Protein AF-A0A4R8ZEE8-F1 (afdb_monomer_lite)

Sequence (166 aa):
MPAAASRADVVRLRLQAQGLAGVPLPGAVAVAERMLAVQAQDYPAAQWALGVRSPGTTLHDVQALISAGEIVRSWPMRGTLHFVPARELGWIQSLTTPRLLAKTRTTNERLGLDPAVLELAREAAIAARTRAAKTQRGLGQAVQDYARFLGVPMRQTLEADAPASA

InterPro domains:
  IPR009351 DNA glycosylase AlkZ-like [PF06224] (33-145)

pLDDT: mean 84.47, std 16.68, range [35.53, 97.88]

Organism: NCBI:txid1259228

Structure (mmCIF, N/CA/C/O backbone):
data_AF-A0A4R8ZEE8-F1
#
_entry.id   AF-A0A4R8ZEE8-F1
#
loop_
_atom_site.group_PDB
_atom_site.id
_atom_site.type_symbol
_atom_site.label_atom_id
_atom_site.label_alt_id
_atom_site.label_comp_id
_atom_site.label_asym_id
_atom_site.label_entity_id
_atom_site.label_seq_id
_atom_site.pdbx_PDB_ins_code
_atom_site.Cartn_x
_atom_site.Cartn_y
_atom_site.Cartn_z
_atom_site.occupancy
_atom_site.B_iso_or_equiv
_atom_site.auth_seq_id
_atom_site.auth_comp_id
_atom_site.auth_asym_id
_atom_site.auth_atom_id
_atom_site.pdbx_PDB_model_num
ATOM 1 N N . MET A 1 1 ? -27.106 29.616 2.776 1.00 51.47 1 MET A N 1
ATOM 2 C CA . MET A 1 1 ? -25.649 29.362 2.753 1.00 51.47 1 MET A CA 1
ATOM 3 C C . MET A 1 1 ? -25.312 28.542 3.987 1.00 51.47 1 MET A C 1
ATOM 5 O O . MET A 1 1 ? -25.633 29.022 5.068 1.00 51.47 1 MET A O 1
ATOM 9 N N . PRO A 1 2 ? -24.771 27.316 3.877 1.00 66.12 2 PRO A N 1
ATOM 10 C CA . PRO A 1 2 ? -24.298 26.608 5.063 1.00 66.12 2 PRO A CA 1
ATOM 11 C C . PRO A 1 2 ? -23.222 27.455 5.757 1.00 66.12 2 PRO A C 1
ATOM 13 O O . PRO A 1 2 ? -22.425 28.113 5.085 1.00 66.12 2 PRO A O 1
ATOM 16 N N . ALA A 1 3 ? -23.237 27.483 7.091 1.00 79.19 3 ALA A N 1
ATOM 17 C CA . ALA A 1 3 ? -22.223 28.189 7.866 1.00 79.19 3 ALA A CA 1
ATOM 18 C C . ALA A 1 3 ? -20.828 27.657 7.502 1.00 79.19 3 ALA A C 1
ATOM 20 O O . ALA A 1 3 ? -20.642 26.449 7.333 1.00 79.19 3 ALA A O 1
ATOM 21 N N . ALA A 1 4 ? -19.852 28.556 7.358 1.00 86.75 4 ALA A N 1
ATOM 22 C CA . ALA A 1 4 ? -18.479 28.156 7.078 1.00 86.75 4 ALA A CA 1
ATOM 23 C C . ALA A 1 4 ? -17.950 27.288 8.232 1.00 86.75 4 ALA A C 1
ATOM 25 O O . ALA A 1 4 ? -18.030 27.681 9.396 1.00 86.75 4 ALA A O 1
ATOM 26 N N . ALA A 1 5 ? -17.423 26.104 7.912 1.00 90.56 5 ALA A N 1
ATOM 27 C CA . ALA A 1 5 ? -16.886 25.185 8.909 1.00 90.56 5 ALA A CA 1
ATOM 28 C C . ALA A 1 5 ? -15.679 25.811 9.624 1.00 90.56 5 ALA A C 1
ATOM 30 O O . ALA A 1 5 ? -14.749 26.302 8.978 1.00 90.56 5 ALA A O 1
ATOM 31 N N . SER A 1 6 ? -15.663 25.757 10.958 1.00 95.88 6 SER A N 1
ATOM 32 C CA . SER A 1 6 ? -14.500 26.196 11.727 1.00 95.88 6 SER A CA 1
ATOM 33 C C . SER A 1 6 ? -13.319 25.237 11.522 1.00 95.88 6 SER A C 1
ATOM 35 O O . SER A 1 6 ? -13.476 24.089 11.095 1.00 95.88 6 SER A O 1
ATOM 37 N N . ARG A 1 7 ? -12.105 25.656 11.904 1.00 96.56 7 ARG A N 1
ATOM 38 C CA . ARG A 1 7 ? -10.931 24.763 11.908 1.00 96.56 7 ARG A CA 1
ATOM 39 C C . ARG A 1 7 ? -11.177 23.495 12.736 1.00 96.56 7 ARG A C 1
ATOM 41 O O . ARG A 1 7 ? -10.748 22.416 12.332 1.00 96.56 7 ARG A O 1
ATOM 48 N N . ALA A 1 8 ? -11.856 23.624 13.876 1.00 96.56 8 ALA A N 1
ATOM 49 C CA . ALA A 1 8 ? -12.179 22.495 14.742 1.00 96.56 8 ALA A CA 1
ATOM 50 C C . ALA A 1 8 ? -13.121 21.503 14.044 1.00 96.56 8 ALA A C 1
ATOM 52 O O . ALA A 1 8 ? -12.922 20.292 14.150 1.00 96.56 8 ALA A O 1
ATOM 53 N N . ASP A 1 9 ? -14.082 22.004 13.267 1.00 95.94 9 ASP A N 1
ATOM 54 C CA . ASP A 1 9 ? -14.993 21.158 12.494 1.00 95.94 9 ASP A CA 1
ATOM 55 C C . ASP A 1 9 ? -14.253 20.406 11.394 1.00 95.94 9 ASP A C 1
ATOM 57 O O . ASP A 1 9 ? -14.416 19.196 11.266 1.00 95.94 9 ASP A O 1
ATOM 61 N N . VAL A 1 10 ? -13.355 21.075 10.666 1.00 96.31 10 VAL A N 1
ATOM 62 C CA . VAL A 1 10 ? -12.533 20.421 9.636 1.00 96.31 10 VAL A CA 1
ATOM 63 C C . VAL A 1 10 ? -11.646 19.326 10.234 1.00 96.31 10 VAL A C 1
ATOM 65 O O . VAL A 1 10 ? -11.534 18.249 9.650 1.00 96.31 10 VAL A O 1
ATOM 68 N N . VAL A 1 11 ? -11.022 19.559 11.394 1.00 97.19 11 VAL A N 1
ATOM 69 C CA . VAL A 1 11 ? -10.207 18.533 12.073 1.00 97.19 11 VAL A CA 1
ATOM 70 C C . VAL A 1 11 ? -11.067 17.338 12.474 1.00 97.19 11 VAL A C 1
ATOM 72 O O . VAL A 1 11 ? -10.704 16.202 12.174 1.00 97.19 11 VAL A O 1
ATOM 75 N N . ARG A 1 12 ? -12.226 17.584 13.089 1.00 96.38 12 ARG A N 1
ATOM 76 C CA . ARG A 1 12 ? -13.165 16.535 13.504 1.00 96.38 12 ARG A CA 1
ATOM 77 C C . ARG A 1 12 ? -13.629 15.693 12.314 1.00 96.38 12 ARG A C 1
ATOM 79 O O . ARG A 1 12 ? -13.552 14.468 12.364 1.00 96.38 12 ARG A O 1
ATOM 86 N N . LEU A 1 13 ? -14.029 16.353 11.227 1.00 95.88 13 LEU A N 1
ATOM 87 C CA . LEU A 1 13 ? -14.453 15.702 9.989 1.00 95.88 13 LEU A CA 1
ATOM 88 C C . LEU A 1 13 ? -13.315 14.900 9.356 1.00 95.88 13 LEU A C 1
ATOM 90 O O . LEU A 1 13 ? -13.552 13.804 8.864 1.00 95.88 13 LEU A O 1
ATOM 94 N N . ARG A 1 14 ? -12.071 15.390 9.398 1.00 96.38 14 ARG A N 1
ATOM 95 C CA . ARG A 1 14 ? -10.905 14.646 8.893 1.00 96.38 14 ARG A CA 1
ATOM 96 C C . ARG A 1 14 ? -10.590 13.416 9.733 1.00 96.38 14 ARG A C 1
ATOM 98 O O . ARG A 1 14 ? -10.318 12.368 9.157 1.00 96.38 14 ARG A O 1
ATOM 105 N N . LEU A 1 15 ? -10.651 13.517 11.059 1.00 96.56 15 LEU A N 1
ATOM 106 C CA . LEU A 1 15 ? -10.452 12.366 11.943 1.00 96.56 15 LEU A CA 1
ATOM 107 C C . LEU A 1 15 ? -11.494 11.278 11.663 1.00 96.56 15 LEU A C 1
ATOM 109 O O . LEU A 1 15 ? -11.134 10.112 11.524 1.00 96.56 15 LEU A O 1
ATOM 113 N N . GLN A 1 16 ? -12.759 11.665 11.482 1.00 95.69 16 GLN A N 1
ATOM 114 C CA . GLN A 1 16 ? -13.825 10.743 11.080 1.00 95.69 16 GLN A CA 1
ATOM 115 C C . GLN A 1 16 ? -13.625 10.194 9.661 1.00 95.69 16 GLN A C 1
ATOM 117 O O . GLN A 1 16 ? -13.763 8.995 9.423 1.00 95.69 16 GLN A O 1
ATOM 122 N N . ALA A 1 17 ? -13.259 11.046 8.701 1.00 94.69 17 ALA A N 1
ATOM 123 C CA . ALA A 1 17 ? -12.982 10.643 7.324 1.00 94.69 17 ALA A CA 1
ATOM 124 C C . ALA A 1 17 ? -11.872 9.586 7.253 1.00 94.69 17 ALA A C 1
ATOM 126 O O . ALA A 1 17 ? -11.976 8.656 6.458 1.00 94.69 17 ALA A O 1
ATOM 127 N N . GLN A 1 18 ? -10.866 9.708 8.120 1.00 95.38 18 GLN A N 1
ATOM 128 C CA . GLN A 1 18 ? -9.715 8.815 8.212 1.00 95.38 18 GLN A CA 1
ATOM 129 C C . GLN A 1 18 ? -9.916 7.636 9.175 1.00 95.38 18 GLN A C 1
ATOM 131 O O . GLN A 1 18 ? -8.953 6.916 9.424 1.00 95.38 18 GLN A O 1
ATOM 136 N N . GLY A 1 19 ? -11.114 7.440 9.739 1.00 94.75 19 GLY A N 1
ATOM 137 C CA . GLY A 1 19 ? -11.405 6.323 10.647 1.00 94.75 19 GLY A CA 1
ATOM 138 C C . GLY A 1 19 ? -10.653 6.371 11.982 1.00 94.75 19 GLY A C 1
ATOM 139 O O . GLY A 1 19 ? -10.468 5.337 12.610 1.00 94.75 19 GLY A O 1
ATOM 140 N N . LEU A 1 20 ? -10.188 7.551 12.405 1.00 95.81 20 LEU A N 1
ATOM 141 C CA . LEU A 1 20 ? -9.516 7.770 13.696 1.00 95.81 20 LEU A CA 1
ATOM 142 C C . LEU A 1 20 ? -10.482 8.242 14.795 1.00 95.81 20 LEU A C 1
ATOM 144 O O . LEU A 1 20 ? -10.103 8.339 15.957 1.00 95.81 20 LEU A O 1
ATOM 148 N N . ALA A 1 21 ? -11.719 8.571 14.426 1.00 94.62 21 ALA A N 1
ATOM 149 C CA . ALA A 1 21 ? -12.801 8.926 15.333 1.00 94.62 21 ALA A CA 1
ATOM 150 C C . ALA A 1 21 ? -14.148 8.505 14.727 1.00 94.62 21 ALA A C 1
ATOM 152 O O . ALA A 1 21 ? -14.268 8.358 13.511 1.00 94.62 21 ALA A O 1
ATOM 153 N N . GLY A 1 22 ? -15.184 8.391 15.559 1.00 91.06 22 GLY A N 1
ATOM 154 C CA . GLY A 1 22 ? -16.528 8.014 15.112 1.00 91.06 22 GLY A CA 1
ATOM 155 C C . GLY A 1 22 ? -16.701 6.503 14.957 1.00 91.06 22 GLY A C 1
ATOM 156 O O . GLY A 1 22 ? -16.155 5.738 15.747 1.00 91.06 22 GLY A O 1
ATOM 157 N N . VAL A 1 23 ? -17.503 6.087 13.971 1.00 90.06 23 VAL A N 1
ATOM 158 C CA . VAL A 1 23 ? -17.810 4.668 13.732 1.00 90.06 23 VAL A CA 1
ATOM 159 C C . VAL A 1 23 ? -16.563 3.959 13.193 1.00 90.06 23 VAL A C 1
ATOM 161 O O . VAL A 1 23 ? -16.045 4.379 12.153 1.00 90.06 23 VAL A O 1
ATOM 164 N N . PRO A 1 24 ? -16.074 2.903 13.866 1.00 89.88 24 PRO A N 1
ATOM 165 C CA . PRO A 1 24 ? -14.909 2.171 13.396 1.00 89.88 24 PRO A CA 1
ATOM 166 C C . PRO A 1 24 ? -15.171 1.448 12.072 1.00 89.88 24 PRO A C 1
ATOM 168 O O . PRO A 1 24 ? -16.300 1.056 11.774 1.00 89.88 24 PRO A O 1
ATOM 171 N N . LEU A 1 25 ? -14.120 1.254 11.273 1.00 95.69 25 LEU A N 1
ATOM 172 C CA . LEU A 1 25 ? -14.226 0.519 10.012 1.00 95.69 25 LEU A CA 1
ATOM 173 C C . LEU A 1 25 ? -14.178 -0.997 10.274 1.00 95.69 25 LEU A C 1
ATOM 175 O O . LEU A 1 25 ? -13.414 -1.433 11.136 1.00 95.69 25 LEU A O 1
ATOM 179 N N . PRO A 1 26 ? -14.937 -1.816 9.521 1.00 94.94 26 PRO A N 1
ATOM 180 C CA . PRO A 1 26 ? -15.157 -3.235 9.828 1.00 94.94 26 PRO A CA 1
ATOM 181 C C . PRO A 1 26 ? -13.974 -4.163 9.483 1.00 94.94 26 PRO A C 1
ATOM 183 O O . PRO A 1 26 ? -14.139 -5.378 9.468 1.00 94.94 26 PRO A O 1
ATOM 186 N N . GLY A 1 27 ? -12.793 -3.618 9.173 1.00 95.75 27 GLY A N 1
ATOM 187 C CA . GLY A 1 27 ? -11.591 -4.401 8.877 1.00 95.75 27 GLY A CA 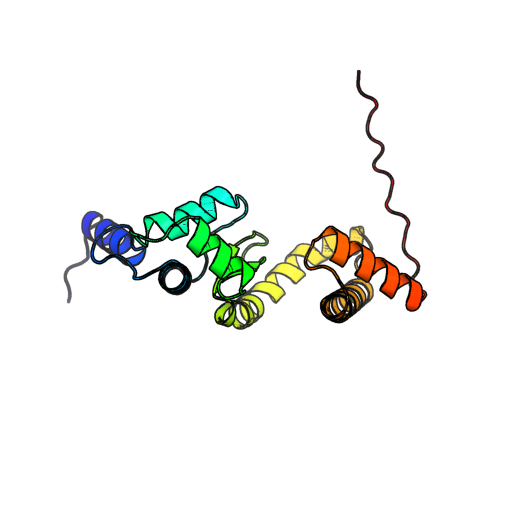1
ATOM 188 C C . GLY A 1 27 ? -10.569 -3.657 8.019 1.00 95.75 27 GLY A C 1
ATOM 189 O O . GLY A 1 27 ? -10.855 -2.598 7.454 1.00 95.75 27 GLY A O 1
ATOM 190 N N . ALA A 1 28 ? -9.374 -4.233 7.876 1.00 96.25 28 ALA A N 1
ATOM 191 C CA . ALA A 1 28 ? -8.268 -3.609 7.145 1.00 96.25 28 ALA A CA 1
ATOM 192 C C . ALA A 1 28 ? -8.552 -3.350 5.654 1.00 96.25 28 ALA A C 1
ATOM 194 O O . ALA A 1 28 ? -8.061 -2.354 5.123 1.00 96.25 28 ALA A O 1
ATOM 195 N N . VAL A 1 29 ? -9.360 -4.183 4.981 1.00 95.81 29 VAL A N 1
ATOM 196 C CA . VAL A 1 29 ? -9.777 -3.924 3.587 1.00 95.81 29 VAL A CA 1
ATOM 197 C C . VAL A 1 29 ? -10.615 -2.650 3.513 1.00 95.81 29 VAL A C 1
ATOM 199 O O . VAL A 1 29 ? -10.264 -1.744 2.767 1.00 95.81 29 VAL A O 1
ATOM 202 N N . ALA A 1 30 ? -11.639 -2.515 4.362 1.00 96.56 30 ALA A N 1
ATOM 203 C CA . ALA A 1 30 ? -12.467 -1.310 4.415 1.00 96.56 30 ALA A CA 1
ATOM 204 C C . ALA A 1 30 ? -11.644 -0.053 4.755 1.00 96.56 30 ALA A C 1
ATOM 206 O O . ALA A 1 30 ? -11.916 1.032 4.242 1.00 96.56 30 ALA A O 1
ATOM 207 N N . VAL A 1 31 ? -10.598 -0.187 5.581 1.00 97.12 31 VAL A N 1
ATOM 208 C CA . VAL A 1 31 ? -9.633 0.898 5.824 1.00 97.12 31 VAL A CA 1
ATOM 209 C C . VAL A 1 31 ? -8.855 1.250 4.559 1.00 97.12 31 VAL A C 1
ATOM 211 O O . VAL A 1 31 ? -8.768 2.429 4.217 1.00 97.12 31 VAL A O 1
ATOM 214 N N . ALA A 1 32 ? -8.292 0.261 3.865 1.00 96.00 32 ALA A N 1
ATOM 215 C CA . ALA A 1 32 ? -7.531 0.482 2.638 1.00 96.00 32 ALA A CA 1
ATOM 216 C C . ALA A 1 32 ? -8.395 1.121 1.536 1.00 96.00 32 ALA A C 1
ATOM 218 O O . ALA A 1 32 ? -7.923 2.008 0.833 1.00 96.00 32 ALA A O 1
ATOM 219 N N . GLU A 1 33 ? -9.666 0.734 1.433 1.00 95.75 33 GLU A N 1
ATOM 220 C CA . GLU A 1 33 ? -10.647 1.328 0.519 1.00 95.75 33 GLU A CA 1
ATOM 221 C C . GLU A 1 33 ? -10.968 2.777 0.885 1.00 95.75 33 GLU A C 1
ATOM 223 O O . GLU A 1 33 ? -10.864 3.669 0.047 1.00 95.75 33 GLU A O 1
ATOM 228 N N . ARG A 1 34 ? -11.296 3.032 2.159 1.00 96.62 34 ARG A N 1
ATOM 229 C CA . ARG A 1 34 ? -11.603 4.373 2.676 1.00 96.62 34 ARG A CA 1
ATOM 230 C C . ARG A 1 34 ? -10.443 5.343 2.462 1.00 96.62 34 ARG A C 1
ATOM 232 O O . ARG A 1 34 ? -10.659 6.497 2.105 1.00 96.62 34 ARG A O 1
ATOM 239 N N . MET A 1 35 ? -9.223 4.885 2.733 1.00 96.00 35 MET A N 1
ATOM 240 C CA . MET A 1 35 ? -8.010 5.693 2.623 1.00 96.00 35 MET A CA 1
ATOM 241 C C . MET A 1 35 ? -7.482 5.775 1.190 1.00 96.00 35 MET A C 1
ATOM 243 O O . MET A 1 35 ? -6.642 6.635 0.921 1.00 96.00 35 MET A O 1
ATOM 247 N N . LEU A 1 36 ? -7.951 4.895 0.296 1.00 94.44 36 LEU A N 1
ATOM 248 C CA . LEU A 1 36 ? -7.477 4.633 -1.066 1.00 94.44 36 LEU A CA 1
ATOM 249 C C . LEU A 1 36 ? -6.021 4.140 -1.157 1.00 94.44 36 LEU A C 1
ATOM 251 O O . LEU A 1 36 ? -5.715 3.216 -1.908 1.00 94.44 36 LEU A O 1
ATOM 255 N N . ALA A 1 37 ? -5.110 4.750 -0.402 1.00 95.38 37 ALA A N 1
ATOM 256 C CA . ALA A 1 37 ? -3.728 4.332 -0.281 1.00 95.38 37 ALA A CA 1
ATOM 257 C C . ALA A 1 37 ? -3.139 4.716 1.080 1.00 95.38 37 ALA A C 1
ATOM 259 O O . ALA A 1 37 ? -3.277 5.847 1.547 1.00 95.38 37 ALA A O 1
ATOM 260 N N . VAL A 1 38 ? -2.399 3.788 1.682 1.00 96.81 38 VAL A N 1
ATOM 261 C CA . VAL A 1 38 ? -1.654 4.011 2.928 1.00 96.81 38 VAL A CA 1
ATOM 262 C C . VAL A 1 38 ? -0.169 3.880 2.633 1.00 96.81 38 VAL A C 1
ATOM 264 O O . VAL A 1 38 ? 0.266 2.867 2.097 1.00 96.81 38 VAL A O 1
ATOM 267 N N . GLN A 1 39 ? 0.617 4.907 2.953 1.00 96.81 39 GLN A N 1
ATOM 268 C CA . GLN A 1 39 ? 2.065 4.908 2.735 1.00 96.81 39 GLN A CA 1
ATOM 269 C C . GLN A 1 39 ? 2.705 3.724 3.478 1.00 96.81 39 GLN A C 1
ATOM 271 O O . GLN A 1 39 ? 2.460 3.532 4.663 1.00 96.81 39 GLN A O 1
ATOM 276 N N . ALA A 1 40 ? 3.491 2.922 2.763 1.00 97.12 40 ALA A N 1
ATOM 277 C CA . ALA A 1 40 ? 4.038 1.651 3.223 1.00 97.12 40 ALA A CA 1
ATOM 278 C C . ALA A 1 40 ? 5.512 1.482 2.840 1.00 97.12 40 ALA A C 1
ATOM 280 O O . ALA A 1 40 ? 5.916 0.424 2.356 1.00 97.12 40 ALA A O 1
ATOM 281 N N . GLN A 1 41 ? 6.328 2.529 3.004 1.00 95.50 41 GLN A N 1
ATOM 282 C CA . GLN A 1 41 ? 7.789 2.402 2.889 1.00 95.50 41 GLN A CA 1
ATOM 283 C C . GLN A 1 41 ? 8.306 1.649 4.115 1.00 95.50 41 GLN A C 1
ATOM 285 O O . GLN A 1 41 ? 8.993 0.640 3.965 1.00 95.50 41 GLN A O 1
ATOM 290 N N . ASP A 1 42 ? 7.860 2.089 5.292 1.00 96.75 42 ASP A N 1
ATOM 291 C CA . ASP A 1 42 ? 7.900 1.329 6.534 1.00 96.75 42 ASP A CA 1
ATOM 292 C C . ASP A 1 42 ? 6.707 0.362 6.561 1.00 96.75 42 ASP A C 1
ATOM 294 O O . ASP A 1 42 ? 5.542 0.768 6.543 1.00 96.75 42 ASP A O 1
ATOM 298 N N . TYR A 1 43 ? 7.007 -0.934 6.501 1.00 95.06 43 TYR A N 1
ATOM 299 C CA . TYR A 1 43 ? 5.993 -1.978 6.399 1.00 95.06 43 TYR A CA 1
ATOM 300 C C . TYR A 1 43 ? 5.232 -2.184 7.725 1.00 95.06 43 TYR A C 1
ATOM 302 O O . TYR A 1 43 ? 4.001 -2.106 7.686 1.00 95.06 43 TYR A O 1
ATOM 310 N N . PRO A 1 44 ? 5.894 -2.358 8.892 1.00 96.38 44 PRO A N 1
ATOM 311 C CA . PRO A 1 44 ? 5.200 -2.428 10.181 1.00 96.38 44 PRO A CA 1
ATOM 312 C C . PRO A 1 44 ? 4.301 -1.219 10.469 1.00 96.38 44 PRO A C 1
ATOM 314 O O . PRO A 1 44 ? 3.149 -1.391 10.873 1.00 96.38 44 PRO A O 1
ATOM 317 N N . ALA A 1 45 ? 4.779 0.003 10.209 1.00 96.94 45 ALA A N 1
ATOM 318 C CA . ALA A 1 45 ? 4.003 1.217 10.456 1.00 96.94 45 ALA A CA 1
ATOM 319 C C . ALA A 1 45 ? 2.730 1.273 9.598 1.00 96.94 45 ALA A C 1
ATOM 321 O O . ALA A 1 45 ? 1.675 1.709 10.064 1.00 96.94 45 ALA A O 1
ATOM 322 N N . ALA A 1 46 ? 2.792 0.787 8.359 1.00 97.38 46 ALA A N 1
ATOM 323 C CA . ALA A 1 46 ? 1.624 0.718 7.490 1.00 97.38 46 ALA A CA 1
ATOM 324 C C . ALA A 1 46 ? 0.604 -0.330 7.951 1.00 97.38 46 ALA A C 1
ATOM 326 O O . ALA A 1 46 ? -0.599 -0.088 7.870 1.00 97.38 46 ALA A O 1
ATOM 327 N N . GLN A 1 47 ? 1.060 -1.469 8.482 1.00 97.38 47 GLN A N 1
ATOM 328 C CA . GLN A 1 47 ? 0.165 -2.471 9.070 1.00 97.38 47 GLN A CA 1
ATOM 329 C C . GLN A 1 47 ? -0.533 -1.919 10.316 1.00 97.38 47 GLN A C 1
ATOM 331 O O . GLN A 1 47 ? -1.749 -2.056 10.454 1.00 97.38 47 GLN A O 1
ATOM 336 N N . TRP A 1 48 ? 0.209 -1.206 11.168 1.00 97.00 48 TRP A N 1
ATOM 337 C CA . TRP A 1 48 ? -0.359 -0.482 12.304 1.00 97.00 48 TRP A CA 1
ATOM 338 C C . TRP A 1 48 ? -1.399 0.554 11.865 1.00 97.00 48 TRP A C 1
ATOM 340 O O . TRP A 1 48 ? -2.478 0.645 12.447 1.00 97.00 48 TRP A O 1
ATOM 350 N N . ALA A 1 49 ? -1.115 1.309 10.800 1.00 96.75 49 ALA A N 1
ATOM 351 C CA . ALA A 1 49 ? -2.036 2.306 10.267 1.00 96.75 49 ALA A CA 1
ATOM 352 C C . ALA A 1 49 ? -3.367 1.700 9.782 1.00 96.75 49 ALA A C 1
ATOM 354 O O . ALA A 1 49 ? -4.399 2.369 9.887 1.00 96.75 49 ALA A O 1
ATOM 355 N N . LEU A 1 50 ? -3.366 0.459 9.283 1.00 96.88 50 LEU A N 1
ATOM 356 C CA . LEU A 1 50 ? -4.594 -0.276 8.969 1.00 96.88 50 LEU A CA 1
ATOM 357 C C . LEU A 1 50 ? -5.322 -0.717 10.250 1.00 96.88 50 LEU A C 1
ATOM 359 O O . LEU A 1 50 ? -6.516 -0.453 10.399 1.00 96.88 50 LEU A O 1
ATOM 363 N N . GLY A 1 51 ? -4.597 -1.315 11.199 1.00 95.88 51 GLY A N 1
ATOM 364 C CA . GLY A 1 51 ? -5.166 -1.832 12.448 1.00 95.88 51 GLY A CA 1
ATOM 365 C C . GLY A 1 51 ? -5.791 -0.754 13.341 1.00 95.88 51 GLY A C 1
ATOM 366 O O . GLY A 1 51 ? -6.920 -0.910 13.794 1.00 95.88 51 GLY A O 1
ATOM 367 N N . VAL A 1 52 ? -5.127 0.395 13.524 1.00 95.12 52 VAL A N 1
ATOM 368 C CA . VAL A 1 52 ? -5.621 1.482 14.400 1.00 95.12 52 VAL A CA 1
ATOM 369 C C . VAL A 1 52 ? -6.964 2.073 13.942 1.00 95.12 52 VAL A C 1
ATOM 371 O O . VAL A 1 52 ? -7.686 2.665 14.737 1.00 95.12 52 VAL A O 1
ATOM 374 N N . ARG A 1 53 ? -7.315 1.905 12.660 1.00 96.50 53 ARG A N 1
ATOM 375 C CA . ARG A 1 53 ? -8.576 2.370 12.053 1.00 96.50 53 ARG A CA 1
ATOM 376 C C . ARG A 1 53 ? -9.654 1.284 11.985 1.00 96.50 53 ARG A C 1
ATOM 378 O O . ARG A 1 53 ? -10.773 1.564 11.560 1.00 96.50 53 ARG A O 1
ATOM 385 N N . SER A 1 54 ? -9.319 0.054 12.370 1.00 96.19 54 SER A N 1
ATOM 386 C CA . SER A 1 54 ? -10.208 -1.110 12.346 1.00 96.19 54 SER A CA 1
ATOM 387 C C . SER A 1 54 ? -10.063 -1.945 13.629 1.00 96.19 54 SER A C 1
ATOM 389 O O . SER A 1 54 ? -9.496 -3.040 13.600 1.00 96.19 54 SER A O 1
ATOM 391 N N . PRO A 1 55 ? -10.554 -1.436 14.778 1.00 94.44 55 PRO A N 1
ATOM 392 C CA . PRO A 1 55 ? -10.504 -2.127 16.063 1.00 94.44 55 PRO A CA 1
ATOM 393 C C . PRO A 1 55 ? -11.005 -3.572 15.967 1.00 94.44 55 PRO A C 1
ATOM 395 O O . PRO A 1 55 ? -12.032 -3.835 15.348 1.00 94.44 55 PRO A O 1
ATOM 398 N N . GLY A 1 56 ? -10.268 -4.498 16.581 1.00 94.25 56 GLY A N 1
ATOM 399 C CA . GLY A 1 56 ? -10.510 -5.941 16.473 1.00 94.25 56 GLY A CA 1
ATOM 400 C C . GLY A 1 56 ? -9.713 -6.629 15.360 1.00 94.25 56 GLY A C 1
ATOM 401 O O . GLY A 1 56 ? -9.524 -7.838 15.430 1.00 94.25 56 GLY A O 1
ATOM 402 N N . THR A 1 57 ? -9.173 -5.882 14.391 1.00 96.50 57 THR A N 1
ATOM 403 C CA . THR A 1 57 ? -8.253 -6.433 13.383 1.00 96.50 57 THR A CA 1
ATOM 404 C C . THR A 1 57 ? -6.888 -6.703 14.006 1.00 96.50 57 THR A C 1
ATOM 406 O O . THR A 1 57 ? -6.257 -5.799 14.561 1.00 96.50 57 THR A O 1
ATOM 409 N N . THR A 1 58 ? -6.396 -7.932 13.877 1.00 96.94 58 THR A N 1
ATOM 410 C CA . THR A 1 58 ? -5.061 -8.307 14.345 1.00 96.94 58 THR A CA 1
ATOM 411 C C . THR A 1 58 ? -4.002 -8.093 13.263 1.00 96.94 58 THR A C 1
ATOM 413 O O . THR A 1 58 ? -4.292 -7.985 12.070 1.00 96.94 58 THR A O 1
ATOM 416 N N . LEU A 1 59 ? -2.729 -8.081 13.667 1.00 96.69 59 LEU A N 1
ATOM 417 C CA . LEU A 1 59 ? -1.615 -8.067 12.716 1.00 96.69 59 LEU A CA 1
ATOM 418 C C . LEU A 1 59 ? -1.653 -9.280 11.770 1.00 96.69 59 LEU A C 1
ATOM 420 O O . LEU A 1 59 ? -1.337 -9.141 10.589 1.00 96.69 59 LEU A O 1
ATOM 424 N N . HIS A 1 60 ? -2.058 -10.446 12.282 1.00 96.94 60 HIS A N 1
ATOM 425 C CA . HIS A 1 60 ? -2.196 -11.667 11.493 1.00 96.94 60 HIS A CA 1
ATOM 426 C C . HIS A 1 60 ? -3.252 -11.502 10.391 1.00 96.94 60 HIS A C 1
ATOM 428 O O . HIS A 1 60 ? -2.985 -11.848 9.243 1.00 96.94 60 HIS A O 1
ATOM 434 N N . ASP A 1 61 ? -4.400 -10.893 10.696 1.00 96.81 61 ASP A N 1
ATOM 435 C CA . ASP A 1 61 ? -5.459 -10.653 9.705 1.00 96.81 61 ASP A CA 1
ATOM 436 C C . ASP A 1 61 ? -4.974 -9.733 8.579 1.00 96.81 61 ASP A C 1
ATOM 438 O O . ASP A 1 61 ? -5.184 -10.012 7.398 1.00 96.81 61 ASP A O 1
ATOM 442 N N . VAL A 1 62 ? -4.246 -8.663 8.926 1.00 97.12 62 VAL A N 1
ATOM 443 C CA . VAL A 1 62 ? -3.634 -7.763 7.933 1.00 97.12 62 VAL A CA 1
ATOM 444 C C . VAL A 1 62 ? -2.645 -8.520 7.045 1.00 97.12 62 VAL A C 1
ATOM 446 O O . VAL A 1 62 ? -2.654 -8.354 5.826 1.00 97.12 62 VAL A O 1
ATOM 449 N N . GLN A 1 63 ? -1.783 -9.351 7.636 1.00 96.31 63 GLN A N 1
ATOM 450 C CA . GLN A 1 63 ? -0.813 -10.150 6.885 1.00 96.31 63 GLN A CA 1
ATOM 451 C C . GLN A 1 63 ? -1.505 -11.155 5.960 1.00 96.31 63 GLN A C 1
ATOM 453 O O . GLN A 1 63 ? -1.118 -11.253 4.798 1.00 96.31 63 GLN A O 1
ATOM 458 N N . ALA A 1 64 ? -2.557 -11.827 6.429 1.00 96.38 64 ALA A N 1
ATOM 459 C CA . ALA A 1 64 ? -3.337 -12.767 5.634 1.00 96.38 64 ALA A CA 1
ATOM 460 C C . ALA A 1 64 ? -3.973 -12.090 4.409 1.00 96.38 64 ALA A C 1
ATOM 462 O O . ALA A 1 64 ? -3.877 -12.618 3.302 1.00 96.38 64 ALA A O 1
ATOM 463 N N . LEU A 1 65 ? -4.536 -10.888 4.571 1.00 96.31 65 LEU A N 1
ATOM 464 C CA . LEU A 1 65 ? -5.097 -10.098 3.467 1.00 96.31 65 LEU A CA 1
ATOM 465 C C . LEU A 1 65 ? -4.037 -9.685 2.435 1.00 96.31 65 LEU A C 1
ATOM 467 O O . LEU A 1 65 ? -4.297 -9.706 1.230 1.00 96.31 65 LEU A O 1
ATOM 471 N N . ILE A 1 66 ? -2.829 -9.338 2.890 1.00 95.31 66 ILE A N 1
ATOM 472 C CA . ILE A 1 66 ? -1.702 -9.027 1.999 1.00 95.31 66 ILE A CA 1
ATOM 473 C C . ILE A 1 66 ? -1.248 -10.286 1.249 1.00 95.31 66 ILE A C 1
ATOM 475 O O . ILE A 1 66 ? -1.031 -10.244 0.038 1.00 95.31 66 ILE A O 1
ATOM 479 N N . SER A 1 67 ? -1.137 -11.422 1.940 1.00 92.25 67 SER A N 1
ATOM 480 C CA . SER A 1 67 ? -0.760 -12.709 1.345 1.00 92.25 67 SER A CA 1
ATOM 481 C C . SER A 1 67 ? -1.793 -13.230 0.342 1.00 92.25 67 SER A C 1
ATOM 483 O O . SER A 1 67 ? -1.409 -13.811 -0.676 1.00 92.25 67 SER A O 1
ATOM 485 N N . ALA A 1 68 ? -3.080 -12.998 0.606 1.00 93.50 68 ALA A N 1
ATOM 486 C CA . ALA A 1 68 ? -4.182 -13.304 -0.303 1.00 93.50 68 ALA A CA 1
ATOM 487 C C . ALA A 1 68 ? -4.216 -12.372 -1.526 1.00 93.50 68 ALA A C 1
ATOM 489 O O . ALA A 1 68 ? -4.808 -12.715 -2.545 1.00 93.50 68 ALA A O 1
ATOM 490 N N . GLY A 1 69 ? -3.543 -11.220 -1.452 1.00 93.31 69 GLY A N 1
ATOM 491 C CA . GLY A 1 69 ? -3.520 -10.228 -2.520 1.00 93.31 69 GLY A CA 1
ATOM 492 C C . GLY A 1 69 ? -4.753 -9.331 -2.550 1.00 93.31 69 GLY A C 1
ATOM 493 O O . GLY A 1 69 ? -4.960 -8.670 -3.557 1.00 93.31 69 GLY A O 1
ATOM 494 N N . GLU A 1 70 ? -5.539 -9.269 -1.473 1.00 97.00 70 GLU A N 1
ATOM 495 C CA . GLU A 1 70 ? -6.649 -8.312 -1.329 1.00 97.00 70 GLU A CA 1
ATOM 496 C C . GLU A 1 70 ? -6.118 -6.886 -1.136 1.00 97.00 70 GLU A C 1
ATOM 498 O O . GLU A 1 70 ? -6.636 -5.911 -1.686 1.00 97.00 70 GLU A O 1
ATOM 503 N N . ILE A 1 71 ? -5.014 -6.773 -0.391 1.00 97.38 71 ILE A N 1
ATOM 504 C CA . ILE A 1 71 ? -4.243 -5.543 -0.222 1.00 97.38 71 ILE A CA 1
ATOM 505 C C . ILE A 1 71 ? -2.865 -5.763 -0.840 1.00 97.38 71 ILE A C 1
ATOM 507 O O . ILE A 1 71 ? -2.108 -6.635 -0.422 1.00 97.38 71 ILE A O 1
ATOM 511 N N . VAL A 1 72 ? -2.510 -4.940 -1.821 1.00 95.94 72 VAL A N 1
ATOM 512 C CA . VAL A 1 72 ? -1.220 -5.012 -2.512 1.00 95.94 72 VAL A CA 1
ATOM 513 C C . VAL A 1 72 ? -0.318 -3.865 -2.092 1.00 95.94 72 VAL A C 1
ATOM 515 O O . VAL A 1 72 ? -0.768 -2.742 -1.862 1.00 95.94 72 VAL A O 1
ATOM 518 N N . ARG A 1 73 ? 0.985 -4.142 -2.024 1.00 96.00 73 ARG A N 1
ATOM 519 C CA . ARG A 1 73 ? 2.023 -3.135 -1.795 1.00 96.00 73 ARG A CA 1
ATOM 520 C C . ARG A 1 73 ? 2.675 -2.774 -3.128 1.00 96.00 73 ARG A C 1
ATOM 522 O O . ARG A 1 73 ? 3.320 -3.624 -3.733 1.00 96.00 73 ARG A O 1
ATOM 529 N N . SER A 1 74 ? 2.504 -1.540 -3.593 1.00 94.56 74 SER A N 1
ATOM 530 C CA . SER A 1 74 ? 3.020 -1.084 -4.898 1.00 94.56 74 SER A CA 1
ATOM 531 C C . SER A 1 74 ? 3.451 0.389 -4.856 1.00 94.56 74 SER A C 1
ATOM 533 O O . SER A 1 74 ? 3.404 1.004 -3.793 1.00 94.56 74 SER A O 1
ATOM 535 N N . TRP A 1 75 ? 3.852 0.970 -5.993 1.00 94.50 75 TRP A N 1
ATOM 536 C CA . TRP A 1 75 ? 4.267 2.374 -6.150 1.00 94.50 75 TRP A CA 1
ATOM 537 C C . TRP A 1 75 ? 3.216 3.229 -6.882 1.00 94.50 75 TRP A C 1
ATOM 539 O O . TRP A 1 75 ? 3.505 3.810 -7.928 1.00 94.50 75 TRP A O 1
ATOM 549 N N . PRO A 1 76 ? 1.986 3.358 -6.356 1.00 92.25 76 PRO A N 1
ATOM 550 C CA . PRO A 1 76 ? 0.909 4.048 -7.056 1.00 92.25 76 PRO A CA 1
ATOM 551 C C . PRO A 1 76 ? 1.109 5.562 -7.138 1.00 92.25 76 PRO A C 1
ATOM 553 O O . PRO A 1 76 ? 0.467 6.207 -7.951 1.00 92.25 76 PRO A O 1
ATOM 556 N N . MET A 1 77 ? 1.931 6.178 -6.283 1.00 89.88 77 MET A N 1
ATOM 557 C CA . MET A 1 77 ? 2.057 7.636 -6.244 1.00 89.88 77 MET A CA 1
ATOM 558 C C . MET A 1 77 ? 3.429 8.097 -5.762 1.00 89.88 77 MET A C 1
ATOM 560 O O . MET A 1 77 ? 3.996 7.564 -4.805 1.00 89.88 77 MET A O 1
ATOM 564 N N . ARG A 1 78 ? 3.949 9.137 -6.430 1.00 87.69 78 ARG A N 1
ATOM 565 C CA . ARG A 1 78 ? 5.187 9.856 -6.071 1.00 87.69 78 ARG A CA 1
ATOM 566 C C . ARG A 1 78 ? 6.432 8.961 -5.923 1.00 87.69 78 ARG A C 1
ATOM 568 O O . ARG A 1 78 ? 7.373 9.359 -5.249 1.00 87.69 78 ARG A O 1
ATOM 575 N N . GLY A 1 79 ? 6.440 7.771 -6.530 1.00 86.56 79 GLY A N 1
ATOM 576 C CA . GLY A 1 79 ? 7.561 6.826 -6.451 1.00 86.56 79 GLY A CA 1
ATOM 577 C C . GLY A 1 79 ? 7.775 6.203 -5.065 1.00 86.56 79 GLY A C 1
ATOM 578 O O . GLY A 1 79 ? 8.880 5.774 -4.763 1.00 86.56 79 GLY A O 1
ATOM 579 N N . THR A 1 80 ? 6.743 6.141 -4.216 1.00 93.00 80 THR A N 1
ATOM 580 C CA . THR A 1 80 ? 6.836 5.568 -2.856 1.00 93.00 80 THR A CA 1
ATOM 581 C C . THR A 1 80 ? 5.888 4.390 -2.684 1.00 93.00 80 THR A C 1
ATOM 583 O O . THR A 1 80 ? 4.822 4.350 -3.306 1.00 93.00 80 THR A O 1
ATOM 586 N N . LEU A 1 81 ? 6.266 3.436 -1.830 1.00 96.38 81 LEU A N 1
ATOM 587 C CA . LEU A 1 81 ? 5.456 2.249 -1.566 1.00 96.38 81 LEU A CA 1
ATOM 588 C C . LEU A 1 81 ? 4.177 2.606 -0.804 1.00 96.38 81 LEU A C 1
ATOM 590 O O . LEU A 1 81 ? 4.219 3.419 0.119 1.00 96.38 81 LEU A O 1
ATOM 594 N N . HIS A 1 82 ? 3.059 1.990 -1.177 1.00 97.75 82 HIS A N 1
ATOM 595 C CA . HIS A 1 82 ? 1.766 2.116 -0.506 1.00 97.75 82 HIS A CA 1
ATOM 596 C C . HIS A 1 82 ? 1.028 0.777 -0.485 1.00 97.75 82 HIS A C 1
ATOM 598 O O . HIS A 1 82 ? 1.126 0.013 -1.444 1.00 97.75 82 HIS A O 1
ATOM 604 N N . PHE A 1 83 ? 0.254 0.537 0.572 1.00 97.88 83 PHE A N 1
ATOM 605 C CA . PHE A 1 83 ? -0.835 -0.432 0.577 1.00 97.88 83 PHE A CA 1
ATOM 606 C C . PHE A 1 83 ? -2.060 0.154 -0.117 1.00 97.88 83 PHE A C 1
ATOM 608 O O . PHE A 1 83 ? -2.452 1.285 0.172 1.00 97.88 83 PHE A O 1
ATOM 615 N N . VAL A 1 84 ? -2.641 -0.620 -1.027 1.00 97.50 84 VAL A N 1
ATOM 616 C CA . VAL A 1 84 ? -3.800 -0.261 -1.852 1.00 97.50 84 VAL A CA 1
ATOM 617 C C . VAL A 1 84 ? -4.676 -1.510 -1.994 1.00 97.50 84 VAL A C 1
ATOM 619 O O . VAL A 1 84 ? -4.112 -2.602 -2.115 1.00 97.50 84 VAL A O 1
ATOM 622 N N . PRO A 1 85 ? -6.017 -1.410 -2.015 1.00 97.00 85 PRO A N 1
ATOM 623 C CA . PRO A 1 85 ? -6.844 -2.546 -2.410 1.00 97.00 85 PRO A CA 1
ATOM 624 C C . PRO A 1 85 ? -6.504 -2.963 -3.846 1.00 97.00 85 PRO A C 1
ATOM 626 O O . PRO A 1 85 ? -6.383 -2.117 -4.733 1.00 97.00 85 PRO A O 1
ATOM 629 N N . ALA A 1 86 ? -6.346 -4.258 -4.104 1.00 95.38 86 ALA A N 1
ATOM 630 C CA . ALA A 1 86 ? -5.804 -4.740 -5.378 1.00 95.38 86 ALA A CA 1
ATOM 631 C C . ALA A 1 86 ? -6.563 -4.238 -6.613 1.00 95.38 86 ALA A C 1
ATOM 633 O O . ALA A 1 86 ? -5.945 -3.853 -7.607 1.00 95.38 86 ALA A O 1
ATOM 634 N N . ARG A 1 87 ? -7.894 -4.168 -6.516 1.00 95.81 87 ARG A N 1
ATOM 635 C CA . ARG A 1 87 ? -8.773 -3.678 -7.586 1.00 95.81 87 ARG A CA 1
ATOM 636 C C . ARG A 1 87 ? -8.560 -2.202 -7.945 1.00 95.81 87 ARG A C 1
ATOM 638 O O . ARG A 1 87 ? -8.802 -1.815 -9.082 1.00 95.81 87 ARG A O 1
ATOM 645 N N . GLU A 1 88 ? -8.093 -1.385 -7.002 1.00 96.62 88 GLU A N 1
ATOM 646 C CA . GLU A 1 88 ? -7.925 0.059 -7.207 1.00 96.62 88 GLU A CA 1
ATOM 647 C C . GLU A 1 88 ? -6.575 0.375 -7.872 1.00 96.62 88 GLU A C 1
ATOM 649 O O . GLU A 1 88 ? -6.410 1.383 -8.557 1.00 96.62 88 GLU A O 1
ATOM 654 N N . LEU A 1 89 ? -5.580 -0.504 -7.711 1.00 95.69 89 LEU A N 1
ATOM 655 C CA . LEU A 1 89 ? -4.209 -0.235 -8.142 1.00 95.69 89 LEU A CA 1
ATOM 656 C C . LEU A 1 89 ? -4.095 0.071 -9.648 1.00 95.69 89 LEU A C 1
ATOM 658 O O . LEU A 1 89 ? -3.289 0.920 -10.038 1.00 95.69 89 LEU A O 1
ATOM 662 N N . GLY A 1 90 ? -4.873 -0.620 -10.486 1.00 95.38 90 GLY A N 1
ATOM 663 C CA . GLY A 1 90 ? -4.800 -0.491 -11.944 1.00 95.38 90 GLY A CA 1
ATOM 664 C C . GLY A 1 90 ? -5.134 0.918 -12.432 1.00 95.38 90 GLY A C 1
ATOM 665 O O . GLY A 1 90 ? -4.338 1.531 -13.147 1.00 95.38 90 GLY A O 1
ATOM 666 N N . TRP A 1 91 ? -6.274 1.466 -12.003 1.00 96.62 91 TRP A N 1
ATOM 667 C CA . TRP A 1 91 ? -6.682 2.806 -12.426 1.00 96.62 91 TRP A CA 1
ATOM 668 C C . TRP A 1 91 ? -5.790 3.884 -11.810 1.00 96.62 91 TRP A C 1
ATOM 670 O O . TRP A 1 91 ? -5.455 4.849 -12.497 1.00 96.62 91 TRP A O 1
ATOM 680 N N . ILE A 1 92 ? -5.324 3.709 -10.566 1.00 95.94 92 ILE A N 1
ATOM 681 C CA . ILE A 1 92 ? -4.425 4.687 -9.942 1.00 95.94 92 ILE A CA 1
ATOM 682 C C . ILE A 1 92 ? -3.128 4.787 -10.750 1.00 95.94 92 ILE A C 1
ATOM 684 O O . ILE A 1 92 ? -2.717 5.886 -11.116 1.00 95.94 92 ILE A O 1
ATOM 688 N N . GLN A 1 93 ? -2.511 3.649 -11.086 1.00 94.44 93 GLN A N 1
ATOM 689 C CA . GLN A 1 93 ? -1.292 3.637 -11.900 1.00 94.44 93 GLN A CA 1
ATOM 690 C C . GLN A 1 93 ? -1.515 4.195 -13.309 1.00 94.44 93 GL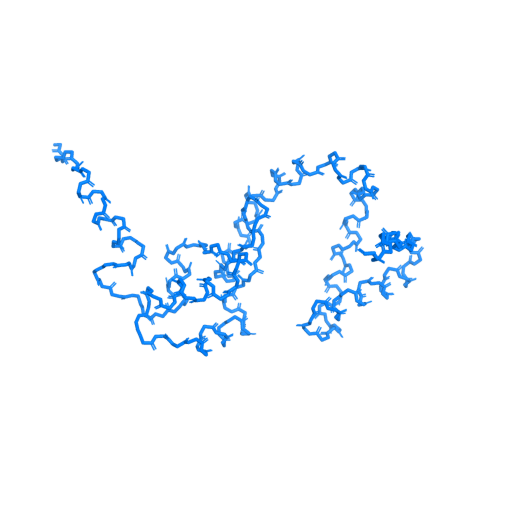N A C 1
ATOM 692 O O . GLN A 1 93 ? -0.623 4.855 -13.839 1.00 94.44 93 GLN A O 1
ATOM 697 N N . SER A 1 94 ? -2.698 4.003 -13.900 1.00 95.69 94 SER A N 1
ATOM 698 C CA . SER A 1 94 ? -3.021 4.594 -15.207 1.00 95.69 94 SER A CA 1
ATOM 699 C C . SER A 1 94 ? -2.903 6.127 -15.204 1.00 95.69 94 SER A C 1
ATOM 701 O O . SER A 1 94 ? -2.472 6.721 -16.191 1.00 95.69 94 SER A O 1
ATOM 703 N N . LEU A 1 95 ? -3.195 6.763 -14.062 1.00 95.25 95 LEU A N 1
ATOM 704 C CA . LEU A 1 95 ? -3.130 8.214 -13.892 1.00 95.25 95 LEU A CA 1
ATOM 705 C C . LEU A 1 95 ? -1.745 8.706 -13.450 1.00 95.25 95 LEU A C 1
ATOM 707 O O . LEU A 1 95 ? -1.354 9.830 -13.769 1.00 95.25 95 LEU A O 1
ATOM 711 N N . THR A 1 96 ? -0.998 7.909 -12.684 1.00 94.62 96 THR A N 1
ATOM 712 C CA . THR A 1 96 ? 0.222 8.378 -12.005 1.00 94.62 96 THR A CA 1
ATOM 713 C C . THR A 1 96 ? 1.520 7.930 -12.669 1.00 94.62 96 THR A C 1
ATOM 715 O O . THR A 1 96 ? 2.508 8.673 -12.631 1.00 94.62 96 THR A O 1
ATOM 718 N N . THR A 1 97 ? 1.534 6.758 -13.308 1.00 91.44 97 THR A N 1
ATOM 719 C CA . THR A 1 97 ? 2.725 6.186 -13.949 1.00 91.44 97 THR A CA 1
ATOM 720 C C . THR A 1 97 ? 3.274 7.051 -15.089 1.00 91.44 97 THR A C 1
ATOM 722 O O . THR A 1 97 ? 4.491 7.240 -15.115 1.00 91.44 97 THR A O 1
ATOM 725 N N . PRO A 1 98 ? 2.464 7.668 -15.980 1.00 91.69 98 PRO A N 1
ATOM 726 C CA . PRO A 1 98 ? 3.004 8.495 -17.065 1.00 91.69 98 PRO A CA 1
ATOM 727 C C . PRO A 1 98 ? 3.893 9.639 -16.561 1.00 91.69 98 PRO A C 1
ATOM 729 O O . PRO A 1 98 ? 5.004 9.849 -17.053 1.00 91.69 98 PRO A O 1
ATO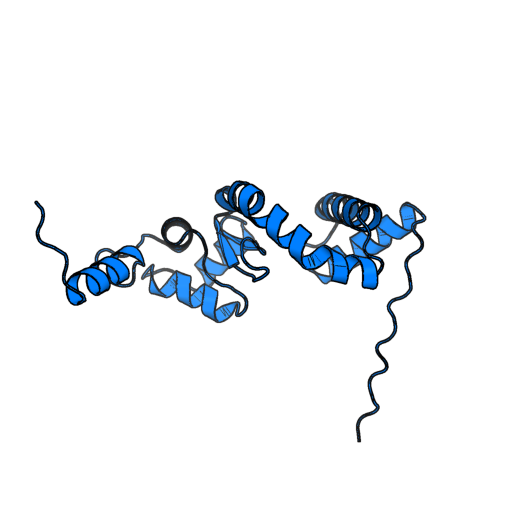M 732 N N . ARG A 1 99 ? 3.445 10.341 -15.511 1.00 91.88 99 ARG A N 1
ATOM 733 C CA . ARG A 1 99 ? 4.216 11.428 -14.893 1.00 91.88 99 ARG A CA 1
ATOM 734 C C . ARG A 1 99 ? 5.472 10.910 -14.191 1.00 91.88 99 ARG A C 1
ATOM 736 O O . ARG A 1 99 ? 6.499 11.587 -14.217 1.00 91.88 99 ARG A O 1
ATOM 743 N N . LEU A 1 100 ? 5.396 9.740 -13.556 1.00 90.06 100 LEU A N 1
ATOM 744 C CA . LEU A 1 100 ? 6.550 9.109 -12.916 1.00 90.06 100 LEU A CA 1
ATOM 745 C C . LEU A 1 100 ? 7.631 8.760 -13.948 1.00 90.06 100 LEU A C 1
ATOM 747 O O . LEU A 1 100 ? 8.772 9.178 -13.773 1.00 90.06 100 LEU A O 1
ATOM 751 N N . LEU A 1 101 ? 7.261 8.080 -15.037 1.00 88.31 101 LEU A N 1
ATOM 7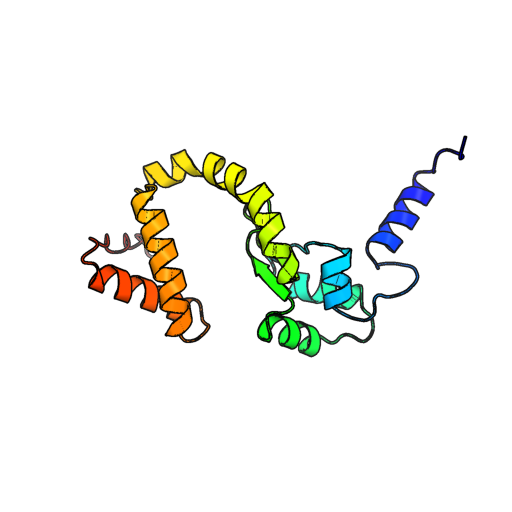52 C CA . LEU A 1 101 ? 8.187 7.684 -16.104 1.00 88.31 101 LEU A CA 1
ATOM 753 C C . LEU A 1 101 ? 8.825 8.894 -16.792 1.00 88.31 101 LEU A C 1
ATOM 755 O O . LEU A 1 101 ? 10.027 8.900 -17.049 1.00 88.31 101 LEU A O 1
ATOM 759 N N . ALA A 1 102 ? 8.046 9.953 -17.037 1.00 90.38 102 ALA A N 1
ATOM 760 C CA . ALA A 1 102 ? 8.582 11.200 -17.577 1.00 90.38 102 ALA A CA 1
ATOM 761 C C . ALA A 1 102 ? 9.656 11.805 -16.656 1.00 90.38 102 ALA A C 1
ATOM 763 O O . ALA A 1 102 ? 10.696 12.249 -17.136 1.00 90.38 102 ALA A O 1
ATOM 764 N N . LYS A 1 103 ? 9.438 11.774 -15.334 1.00 90.94 103 LYS A N 1
ATOM 765 C CA . LYS A 1 103 ? 10.389 12.293 -14.342 1.00 90.94 103 LYS A CA 1
ATOM 766 C C . LYS A 1 103 ? 11.669 11.454 -14.247 1.00 90.94 103 LYS A C 1
ATOM 768 O O . LYS A 1 103 ? 12.723 12.004 -13.941 1.00 90.94 103 LYS A O 1
ATOM 773 N N . THR A 1 104 ? 11.598 10.144 -14.477 1.00 89.88 104 THR A N 1
ATOM 774 C CA . THR A 1 104 ? 12.760 9.245 -14.364 1.00 89.88 104 THR A CA 1
ATOM 775 C C . THR A 1 104 ? 13.542 9.077 -15.665 1.00 89.88 104 THR A C 1
ATOM 777 O O . THR A 1 104 ? 14.597 8.452 -15.636 1.00 89.88 104 THR A O 1
ATOM 780 N N . ARG A 1 105 ? 13.073 9.643 -16.788 1.00 89.88 105 ARG A N 1
ATOM 781 C CA . ARG A 1 105 ? 13.666 9.472 -18.127 1.00 89.88 105 ARG A CA 1
ATOM 782 C C . ARG A 1 105 ? 15.178 9.707 -18.163 1.00 89.88 105 ARG A C 1
ATOM 784 O O . ARG A 1 105 ? 15.911 8.790 -18.503 1.00 89.88 105 ARG A O 1
ATOM 791 N N . THR A 1 106 ? 15.647 10.884 -17.751 1.00 90.75 106 THR A N 1
ATOM 792 C CA . THR A 1 106 ? 17.079 11.235 -17.805 1.00 90.75 106 THR A CA 1
ATOM 793 C C . THR A 1 106 ? 17.939 10.303 -16.951 1.00 90.75 106 THR A C 1
ATOM 795 O O . THR A 1 106 ? 19.033 9.908 -17.347 1.00 90.75 106 THR A O 1
ATOM 798 N N . THR A 1 107 ? 17.442 9.914 -15.773 1.00 90.69 107 THR A N 1
ATOM 799 C CA . THR A 1 107 ? 18.134 8.946 -14.914 1.00 90.69 107 THR A CA 1
ATOM 800 C C . THR A 1 107 ? 18.197 7.576 -15.580 1.00 90.69 107 THR A C 1
ATOM 802 O O . THR A 1 107 ? 19.255 6.956 -15.570 1.00 90.69 107 THR A O 1
ATOM 805 N N . ASN A 1 108 ? 17.094 7.123 -16.177 1.00 89.94 108 ASN A N 1
ATOM 806 C CA . ASN A 1 108 ? 17.024 5.849 -16.882 1.00 89.94 108 ASN A CA 1
ATOM 807 C C . ASN A 1 108 ? 17.991 5.820 -18.074 1.00 89.94 108 ASN A C 1
ATOM 809 O O . ASN A 1 108 ? 18.775 4.885 -18.181 1.00 89.94 108 ASN A O 1
ATOM 813 N N . GLU A 1 109 ? 18.018 6.869 -18.900 1.00 88.44 109 GLU A N 1
ATOM 814 C CA . GLU A 1 109 ? 18.955 7.007 -20.026 1.00 88.44 109 GLU A CA 1
ATOM 815 C C . GLU A 1 109 ? 20.414 6.930 -19.559 1.00 88.44 109 GLU A C 1
ATOM 817 O O . GLU A 1 109 ? 21.198 6.152 -20.100 1.00 88.44 109 GLU A O 1
ATOM 822 N N . ARG A 1 110 ? 20.772 7.649 -18.485 1.00 90.00 110 ARG A N 1
ATOM 823 C CA . ARG A 1 110 ? 22.121 7.587 -17.895 1.00 90.00 110 ARG A CA 1
ATOM 824 C C . ARG A 1 110 ? 22.486 6.189 -17.386 1.00 90.00 110 ARG A C 1
ATOM 826 O O . ARG A 1 110 ? 23.654 5.814 -17.413 1.00 90.00 110 ARG A O 1
ATOM 833 N N . LEU A 1 111 ? 21.504 5.429 -16.904 1.00 89.81 111 LEU A N 1
ATOM 834 C CA . LEU A 1 111 ? 21.682 4.053 -16.436 1.00 89.81 111 LEU A CA 1
ATOM 835 C C . LEU A 1 111 ? 21.634 3.017 -17.575 1.00 89.81 111 LEU A C 1
ATOM 837 O O . LEU A 1 111 ? 21.814 1.831 -17.310 1.00 89.81 111 LEU A O 1
ATOM 841 N N . GLY A 1 112 ? 21.404 3.433 -18.826 1.00 89.00 112 GLY A N 1
ATOM 842 C CA . GLY A 1 112 ? 21.217 2.520 -19.958 1.00 89.00 112 GLY A CA 1
ATOM 843 C C . GLY A 1 112 ? 19.889 1.753 -19.919 1.00 89.00 112 GLY A C 1
ATOM 844 O O . GLY A 1 112 ? 19.775 0.696 -20.527 1.00 89.00 112 GLY A O 1
ATOM 845 N N . LEU A 1 113 ? 18.896 2.261 -19.186 1.00 87.31 113 LEU A N 1
ATOM 846 C CA . LEU A 1 113 ? 17.546 1.706 -19.077 1.00 87.31 113 LEU A CA 1
ATOM 847 C C . LEU A 1 113 ? 16.627 2.360 -20.116 1.00 87.31 113 LEU A C 1
ATOM 849 O O . LEU A 1 113 ? 15.698 3.097 -19.775 1.00 87.31 113 LEU A O 1
ATOM 853 N N . ASP A 1 114 ? 16.927 2.141 -21.393 1.00 84.19 114 ASP A N 1
ATOM 854 C CA . ASP A 1 114 ? 16.108 2.655 -22.491 1.00 84.19 114 ASP A CA 1
ATOM 855 C C . ASP A 1 114 ? 14.714 1.974 -22.546 1.00 84.19 114 ASP A C 1
ATOM 857 O O . ASP A 1 114 ? 14.457 0.996 -21.830 1.00 84.19 114 ASP A O 1
ATOM 861 N N . PRO A 1 115 ? 13.766 2.482 -23.361 1.00 84.50 115 PRO A N 1
ATOM 862 C CA . PRO A 1 115 ? 12.428 1.902 -23.450 1.00 84.50 115 PRO A CA 1
ATOM 863 C C . PRO A 1 115 ? 12.395 0.412 -23.821 1.00 84.50 115 PRO A C 1
ATOM 865 O O . PRO A 1 115 ? 11.504 -0.291 -23.351 1.00 84.50 115 PRO A O 1
ATOM 868 N N . ALA A 1 116 ? 13.349 -0.083 -24.618 1.00 85.12 116 ALA A N 1
ATOM 869 C CA . ALA A 1 116 ? 13.400 -1.491 -25.005 1.00 85.12 116 ALA A CA 1
ATOM 870 C C . ALA A 1 116 ? 13.823 -2.374 -23.823 1.00 85.12 116 ALA A C 1
ATOM 872 O O . ALA A 1 116 ? 13.215 -3.418 -23.585 1.00 85.12 116 ALA A O 1
ATOM 873 N N . VAL A 1 117 ? 14.798 -1.924 -23.025 1.00 85.19 117 VAL A N 1
ATOM 874 C CA . VAL A 1 117 ? 15.207 -2.607 -21.785 1.00 85.19 117 VAL A CA 1
ATOM 875 C C . VAL A 1 117 ? 14.057 -2.658 -20.777 1.00 85.19 117 VAL A C 1
ATOM 877 O O . VAL A 1 117 ? 13.829 -3.693 -20.149 1.00 85.19 117 VAL A O 1
ATOM 880 N N . LEU A 1 118 ? 13.312 -1.560 -20.623 1.00 84.88 118 LEU A N 1
ATOM 881 C CA . LEU A 1 118 ? 12.166 -1.510 -19.710 1.00 84.88 118 LEU A CA 1
ATOM 882 C C . LEU A 1 118 ? 11.033 -2.444 -20.151 1.00 84.88 118 LEU A C 1
ATOM 884 O O . LEU A 1 118 ? 10.433 -3.110 -19.305 1.00 84.88 118 LEU A O 1
ATOM 888 N N . GLU A 1 119 ? 10.757 -2.519 -21.453 1.00 87.38 119 GLU A N 1
ATOM 889 C CA . GLU A 1 119 ? 9.717 -3.396 -21.992 1.00 87.38 119 GLU A CA 1
ATOM 890 C C . GLU A 1 119 ? 10.093 -4.874 -21.851 1.00 87.38 119 GLU A C 1
ATOM 892 O O . GLU A 1 119 ? 9.304 -5.675 -21.349 1.00 87.38 119 GLU A O 1
ATOM 897 N N . LEU A 1 120 ? 11.343 -5.219 -22.153 1.00 84.50 120 LEU A N 1
ATOM 898 C CA . LEU A 1 120 ? 11.880 -6.551 -21.901 1.00 84.50 120 LEU A CA 1
ATOM 899 C C . LEU A 1 120 ? 11.782 -6.935 -20.417 1.00 84.50 120 LEU A C 1
ATOM 901 O O . LEU A 1 120 ? 11.359 -8.042 -20.082 1.00 84.50 120 LEU A O 1
ATOM 905 N N . ALA A 1 121 ? 12.161 -6.032 -19.508 1.00 83.19 121 ALA A N 1
ATOM 906 C CA . ALA A 1 121 ? 12.064 -6.276 -18.071 1.00 83.19 121 ALA A CA 1
ATOM 907 C C . ALA A 1 121 ? 10.607 -6.499 -17.629 1.00 83.19 121 ALA A C 1
ATOM 909 O O . ALA A 1 121 ? 10.342 -7.353 -16.778 1.00 83.19 121 ALA A O 1
ATOM 910 N N . ARG A 1 122 ? 9.652 -5.771 -18.227 1.00 85.31 122 ARG A N 1
ATOM 911 C CA . ARG A 1 122 ? 8.212 -5.949 -17.995 1.00 85.31 122 ARG A CA 1
ATOM 912 C C . ARG A 1 122 ? 7.751 -7.339 -18.434 1.00 85.31 122 ARG A C 1
ATOM 914 O O . ARG A 1 122 ? 7.097 -8.029 -17.650 1.00 85.31 122 ARG A O 1
ATOM 921 N N . GLU A 1 123 ? 8.099 -7.763 -19.646 1.00 83.81 123 GLU A N 1
ATOM 922 C CA . GLU A 1 123 ? 7.769 -9.096 -20.165 1.00 83.81 123 GLU A CA 1
ATOM 923 C C . GLU A 1 123 ? 8.380 -10.208 -19.308 1.00 83.81 123 GLU A C 1
ATOM 925 O O . GLU A 1 123 ? 7.674 -11.132 -18.896 1.00 83.81 123 GLU A O 1
ATOM 930 N N . ALA A 1 124 ? 9.662 -10.075 -18.956 1.00 80.75 124 ALA A N 1
ATOM 931 C CA . ALA A 1 124 ? 10.375 -11.013 -18.097 1.00 80.75 124 ALA A CA 1
ATOM 932 C C . ALA A 1 124 ? 9.697 -11.158 -16.728 1.00 80.75 124 ALA A C 1
ATOM 934 O O . ALA A 1 124 ? 9.482 -12.271 -16.247 1.00 80.75 124 ALA A O 1
ATOM 935 N N . ALA A 1 125 ? 9.309 -10.038 -16.109 1.00 77.75 125 ALA A N 1
ATOM 936 C CA . ALA A 1 125 ? 8.624 -10.035 -14.820 1.00 77.75 125 ALA A CA 1
ATOM 937 C C . ALA A 1 125 ? 7.235 -10.697 -14.894 1.00 77.75 125 ALA A C 1
ATOM 939 O O . ALA A 1 125 ? 6.845 -11.423 -13.975 1.00 77.75 125 ALA A O 1
ATOM 940 N N . ILE A 1 126 ? 6.492 -10.491 -15.988 1.00 81.81 126 ILE A N 1
ATOM 941 C CA . ILE A 1 126 ? 5.192 -11.141 -16.211 1.00 81.81 126 ILE A CA 1
ATOM 942 C C . ILE A 1 126 ? 5.368 -12.650 -16.401 1.00 81.81 126 ILE A C 1
ATOM 944 O O . ILE A 1 126 ? 4.650 -13.425 -15.766 1.00 81.81 126 ILE A O 1
ATOM 948 N N . ALA A 1 127 ? 6.337 -13.075 -17.216 1.00 75.44 127 ALA A N 1
ATOM 949 C CA . ALA A 1 127 ? 6.634 -14.486 -17.447 1.00 75.44 127 ALA A CA 1
ATOM 950 C C . ALA A 1 127 ? 7.071 -15.187 -16.148 1.00 75.44 127 ALA A C 1
ATOM 952 O O . ALA A 1 127 ? 6.545 -16.247 -15.795 1.00 75.44 127 ALA A O 1
ATOM 953 N N . ALA A 1 128 ? 7.958 -14.551 -15.378 1.00 71.75 128 ALA A N 1
ATOM 954 C CA . ALA A 1 128 ? 8.448 -15.038 -14.092 1.00 71.75 128 ALA A CA 1
ATOM 955 C C . ALA A 1 128 ? 7.331 -15.274 -13.062 1.00 71.75 128 ALA A C 1
ATOM 957 O O . ALA A 1 128 ? 7.429 -16.195 -12.249 1.00 71.75 128 ALA A O 1
ATOM 958 N N . ARG A 1 129 ? 6.232 -14.505 -13.119 1.00 69.00 129 ARG A N 1
ATOM 959 C CA . ARG A 1 129 ? 5.084 -14.649 -12.205 1.00 69.00 129 ARG A CA 1
ATOM 960 C C . ARG A 1 129 ? 4.445 -16.042 -12.245 1.00 69.00 129 ARG A C 1
ATOM 962 O O . ARG A 1 129 ? 3.825 -16.444 -11.268 1.00 69.00 129 ARG A O 1
ATOM 969 N N . THR A 1 130 ? 4.599 -16.774 -13.350 1.00 61.53 130 THR A N 1
ATOM 970 C CA . THR A 1 130 ? 4.070 -18.142 -13.510 1.00 61.53 130 THR A CA 1
ATOM 971 C C . THR A 1 130 ? 5.009 -19.235 -12.992 1.00 61.53 130 THR A C 1
ATOM 973 O O . THR A 1 130 ? 4.574 -20.370 -12.825 1.00 61.53 130 THR A O 1
ATOM 976 N N . ARG A 1 131 ? 6.285 -18.910 -12.728 1.00 52.31 131 ARG A N 1
ATOM 977 C CA . ARG A 1 131 ? 7.351 -19.895 -12.459 1.00 52.31 131 ARG A CA 1
ATOM 978 C C . ARG A 1 131 ? 8.119 -19.676 -11.154 1.00 52.31 131 ARG A C 1
ATOM 980 O O . ARG A 1 131 ? 8.800 -20.589 -10.703 1.00 52.31 131 ARG A O 1
ATOM 987 N N . ALA A 1 132 ? 8.049 -18.490 -10.552 1.00 55.72 132 ALA A N 1
ATOM 988 C CA . ALA A 1 132 ? 8.867 -18.149 -9.393 1.00 55.72 132 ALA A CA 1
ATOM 989 C C . ALA A 1 132 ? 8.172 -18.445 -8.053 1.00 55.72 132 ALA A C 1
ATOM 991 O O . ALA A 1 132 ? 6.975 -18.206 -7.876 1.00 55.72 132 ALA A O 1
ATOM 992 N N . ALA A 1 133 ? 8.968 -18.848 -7.055 1.00 54.72 133 ALA A N 1
A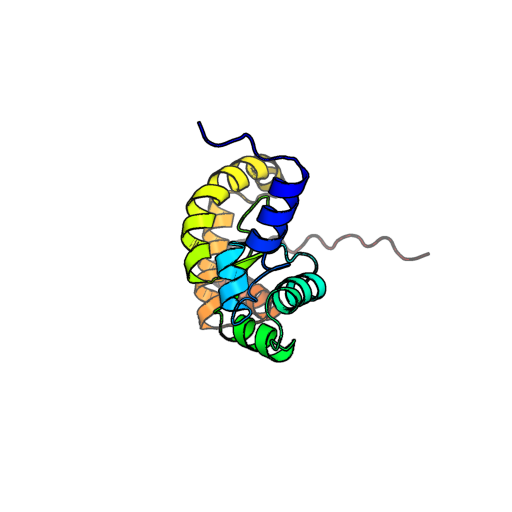TOM 993 C CA . ALA A 1 133 ? 8.607 -18.625 -5.658 1.00 54.72 133 ALA A CA 1
ATOM 994 C C . ALA A 1 133 ? 8.279 -17.132 -5.476 1.00 54.72 133 ALA A C 1
ATOM 996 O O . ALA A 1 133 ? 9.013 -16.288 -5.992 1.00 54.72 133 ALA A O 1
ATOM 997 N N . LYS A 1 134 ? 7.200 -16.802 -4.750 1.00 61.53 134 LYS A N 1
ATOM 998 C CA . LYS A 1 134 ? 6.694 -15.430 -4.522 1.00 61.53 134 LYS A CA 1
ATOM 999 C C . LYS A 1 134 ? 7.634 -14.581 -3.638 1.00 61.53 134 LYS A C 1
ATOM 1001 O O . LYS A 1 134 ? 7.214 -13.999 -2.644 1.00 61.53 134 LYS A O 1
ATOM 1006 N N . THR A 1 135 ? 8.924 -14.537 -3.961 1.00 64.00 135 THR A N 1
ATOM 1007 C CA . THR A 1 135 ? 9.966 -13.789 -3.256 1.00 64.00 135 THR A CA 1
ATOM 1008 C C . THR A 1 135 ? 10.688 -12.865 -4.231 1.00 64.00 135 THR A C 1
ATOM 1010 O O . THR A 1 135 ? 10.820 -13.171 -5.415 1.00 64.00 135 THR A O 1
ATOM 1013 N N . GLN A 1 136 ? 11.203 -11.739 -3.732 1.00 59.56 136 GLN A N 1
ATOM 1014 C CA . GLN A 1 136 ? 11.979 -10.792 -4.541 1.00 59.56 136 GLN A CA 1
ATOM 1015 C C . GLN A 1 136 ? 13.210 -11.455 -5.182 1.00 59.56 136 GLN A C 1
ATOM 1017 O O . GLN A 1 136 ? 13.520 -11.192 -6.340 1.00 59.56 136 GLN A O 1
ATOM 1022 N N . ARG A 1 137 ? 13.880 -12.354 -4.447 1.00 63.03 137 ARG A N 1
ATOM 1023 C CA . ARG A 1 137 ? 15.036 -13.114 -4.942 1.00 63.03 137 ARG A CA 1
ATOM 1024 C C . ARG A 1 137 ? 14.635 -14.087 -6.056 1.00 63.03 137 ARG A C 1
ATOM 1026 O O . ARG A 1 137 ? 15.317 -14.149 -7.071 1.00 63.03 137 ARG A O 1
ATOM 1033 N N . GLY A 1 138 ? 13.508 -14.784 -5.896 1.00 62.19 138 GLY A N 1
ATOM 1034 C CA . GLY A 1 138 ? 12.962 -15.677 -6.921 1.00 62.19 138 GLY A CA 1
ATOM 1035 C C . GLY A 1 138 ? 12.550 -14.938 -8.194 1.00 62.19 138 GLY A C 1
ATOM 1036 O O . GLY A 1 138 ? 12.847 -15.403 -9.290 1.00 62.19 138 GLY A O 1
ATOM 1037 N N . LEU A 1 139 ? 11.935 -13.758 -8.060 1.00 66.31 139 LEU A N 1
ATOM 1038 C CA . LEU A 1 139 ? 11.603 -12.903 -9.200 1.00 66.31 139 LEU A CA 1
ATOM 1039 C C . LEU A 1 139 ? 12.865 -12.398 -9.912 1.00 66.31 139 LEU A C 1
ATOM 1041 O O . LEU A 1 139 ? 12.936 -12.472 -11.133 1.00 66.31 139 LEU A O 1
ATOM 1045 N N . GLY A 1 140 ? 13.866 -11.928 -9.161 1.00 66.25 140 GLY A N 1
ATOM 1046 C CA . GLY A 1 140 ? 15.140 -11.475 -9.726 1.00 66.25 140 GLY A CA 1
ATOM 1047 C C . GLY A 1 140 ? 15.852 -12.574 -10.515 1.00 66.25 140 GLY A C 1
ATOM 1048 O O . GLY A 1 140 ? 16.265 -12.339 -11.646 1.00 66.25 140 GLY A O 1
ATOM 1049 N N . GLN A 1 141 ? 15.912 -13.787 -9.960 1.00 69.50 141 GLN A N 1
ATOM 1050 C CA . GLN A 1 141 ? 16.488 -14.947 -10.640 1.00 69.50 141 GLN A CA 1
ATOM 1051 C C . GLN A 1 141 ? 15.719 -15.298 -11.920 1.00 69.50 141 GLN A C 1
ATOM 1053 O O . GLN A 1 141 ? 16.317 -15.450 -12.979 1.00 69.50 141 GLN A O 1
ATOM 1058 N N . ALA A 1 142 ? 14.387 -15.352 -11.853 1.00 66.69 142 ALA A N 1
ATOM 1059 C CA . ALA A 1 142 ? 13.559 -15.682 -13.009 1.00 66.69 142 ALA A CA 1
ATOM 1060 C C . ALA A 1 142 ? 13.662 -14.637 -14.137 1.00 66.69 142 ALA A C 1
ATOM 1062 O O . ALA A 1 142 ? 13.657 -14.999 -15.313 1.00 66.69 142 ALA A O 1
ATOM 1063 N N . VAL A 1 143 ? 13.799 -13.351 -13.793 1.00 68.00 143 VAL A N 1
ATOM 1064 C CA . VAL A 1 143 ? 14.052 -12.273 -14.764 1.00 68.00 143 VAL A CA 1
ATOM 1065 C C . VAL A 1 143 ? 15.419 -12.451 -15.430 1.00 68.00 143 VAL A C 1
ATOM 1067 O O . VAL A 1 143 ? 15.512 -12.346 -16.652 1.00 68.00 143 VAL A O 1
ATOM 1070 N N . GLN A 1 144 ? 16.465 -12.766 -14.660 1.00 71.00 144 GLN A N 1
ATOM 1071 C CA . GLN A 1 144 ? 17.806 -13.023 -15.199 1.00 71.00 144 GLN A CA 1
ATOM 1072 C C . GLN A 1 144 ? 17.835 -14.251 -16.117 1.00 71.00 144 GLN A C 1
ATOM 1074 O O . GLN A 1 144 ? 18.430 -14.203 -17.193 1.00 71.00 144 GLN A O 1
ATOM 1079 N N . ASP A 1 145 ? 17.170 -15.339 -15.726 1.00 72.38 145 ASP A N 1
ATOM 1080 C CA . ASP A 1 145 ? 17.108 -16.563 -16.527 1.00 72.38 145 ASP A CA 1
ATOM 1081 C C . ASP A 1 145 ? 16.360 -16.338 -17.848 1.00 72.38 145 ASP A C 1
ATOM 1083 O O . ASP A 1 145 ? 16.784 -16.838 -18.891 1.00 72.38 145 ASP A O 1
ATOM 1087 N N . TYR A 1 146 ? 15.298 -15.528 -17.834 1.00 68.56 146 TYR A N 1
ATOM 1088 C CA . TYR A 1 146 ? 14.572 -15.153 -19.046 1.00 68.56 146 TYR A CA 1
ATOM 1089 C C . TYR A 1 146 ? 15.382 -14.217 -19.955 1.00 68.56 146 TYR A C 1
ATOM 1091 O O . TYR A 1 146 ? 15.431 -14.428 -21.166 1.00 68.56 146 TYR A O 1
ATOM 1099 N N . ALA A 1 147 ? 16.082 -13.229 -19.390 1.00 67.75 147 ALA A N 1
ATOM 1100 C CA . ALA A 1 147 ? 16.980 -12.364 -20.157 1.00 67.75 147 ALA A CA 1
ATOM 1101 C C . ALA A 1 147 ? 18.104 -13.170 -20.837 1.00 67.75 147 ALA A C 1
ATOM 1103 O O . ALA A 1 147 ? 18.418 -12.925 -22.002 1.00 67.75 147 ALA A O 1
ATOM 1104 N N . ARG A 1 148 ? 18.653 -14.182 -20.144 1.00 75.62 148 ARG A N 1
ATOM 1105 C CA . ARG A 1 148 ? 19.632 -15.124 -20.708 1.00 75.62 148 ARG A CA 1
ATOM 1106 C C . ARG A 1 148 ? 19.034 -15.952 -21.846 1.00 75.62 148 ARG A C 1
ATOM 1108 O O . ARG A 1 148 ? 19.679 -16.097 -22.879 1.00 75.62 148 ARG A O 1
ATOM 1115 N N . PHE A 1 149 ? 17.813 -16.464 -21.678 1.00 71.69 149 PHE A N 1
ATOM 1116 C CA . PHE A 1 149 ? 17.099 -17.204 -22.725 1.00 71.69 149 PHE A CA 1
ATOM 1117 C C . PHE A 1 149 ? 16.897 -16.369 -23.999 1.00 71.69 149 PHE A C 1
ATOM 1119 O O . PHE A 1 149 ? 17.071 -16.884 -25.098 1.00 71.69 149 PHE A O 1
ATOM 1126 N N . LEU A 1 150 ? 16.591 -15.076 -23.859 1.00 69.75 150 LEU A N 1
ATOM 1127 C CA . LEU A 1 150 ? 16.408 -14.157 -24.987 1.00 69.75 150 LEU A CA 1
ATOM 1128 C C . LEU A 1 150 ? 17.721 -13.618 -25.585 1.00 69.75 150 LEU A C 1
ATOM 1130 O O . LEU A 1 150 ? 17.677 -12.824 -26.521 1.00 69.75 150 LEU A O 1
ATOM 1134 N N . GLY A 1 151 ? 18.885 -14.022 -25.062 1.00 68.19 151 GLY A N 1
ATOM 1135 C CA . GLY A 1 151 ? 20.186 -13.566 -25.560 1.00 68.19 151 GLY A CA 1
ATOM 1136 C C . GLY A 1 151 ? 20.462 -12.082 -25.302 1.00 68.19 151 GLY A C 1
ATOM 1137 O O . GLY A 1 151 ? 21.280 -11.475 -25.991 1.00 68.19 151 GLY A O 1
ATOM 1138 N N . VAL A 1 152 ? 19.781 -11.480 -24.324 1.00 64.81 152 VAL A N 1
ATOM 1139 C CA . VAL A 1 152 ? 19.946 -10.062 -24.004 1.00 64.81 152 VAL A CA 1
ATOM 1140 C C . VAL A 1 152 ? 21.281 -9.892 -23.277 1.00 64.81 152 VAL A C 1
ATOM 1142 O O . VAL A 1 152 ? 21.490 -10.546 -22.249 1.00 64.81 152 VAL A O 1
ATOM 1145 N N . PRO A 1 153 ? 22.194 -9.027 -23.760 1.00 57.62 153 PRO A N 1
ATOM 1146 C CA . PRO A 1 153 ? 23.474 -8.797 -23.106 1.00 57.62 153 PRO A CA 1
ATOM 1147 C C . PRO A 1 153 ? 23.247 -8.120 -21.751 1.00 57.62 153 PRO A C 1
ATOM 1149 O O . PRO A 1 153 ? 23.102 -6.904 -21.636 1.00 57.62 153 PRO A O 1
ATOM 1152 N N . MET A 1 154 ? 23.204 -8.930 -20.697 1.00 57.34 154 MET A N 1
ATOM 1153 C CA . MET A 1 154 ? 23.219 -8.454 -19.325 1.00 57.34 154 MET A CA 1
ATOM 1154 C C . MET A 1 154 ? 24.602 -7.878 -19.030 1.00 57.34 154 MET A C 1
ATOM 1156 O O . MET A 1 154 ? 25.583 -8.620 -18.990 1.00 57.34 154 MET A O 1
ATOM 1160 N N . ARG A 1 155 ? 24.694 -6.567 -18.768 1.00 55.03 155 ARG A N 1
ATOM 1161 C CA . ARG A 1 155 ? 25.853 -6.066 -18.020 1.00 55.03 155 ARG A CA 1
ATOM 1162 C C . ARG A 1 155 ? 25.860 -6.812 -16.695 1.00 55.03 155 ARG A C 1
ATOM 1164 O O . ARG A 1 155 ? 24.875 -6.749 -15.956 1.00 55.03 155 ARG A O 1
ATOM 1171 N N . GLN A 1 156 ? 26.948 -7.528 -16.419 1.00 47.22 156 GLN A N 1
ATOM 1172 C CA . GLN A 1 156 ? 27.229 -7.973 -15.063 1.00 47.22 156 GLN A CA 1
ATOM 1173 C C . GLN A 1 156 ? 27.094 -6.746 -14.168 1.00 47.22 156 GLN A C 1
ATOM 1175 O O . GLN A 1 156 ? 27.560 -5.661 -14.529 1.00 47.22 156 GLN A O 1
ATOM 1180 N N . THR A 1 157 ? 26.349 -6.899 -13.076 1.00 44.62 157 THR A N 1
ATOM 1181 C CA . THR A 1 157 ? 26.209 -5.879 -12.042 1.00 44.62 157 THR A CA 1
ATOM 1182 C C . THR A 1 157 ? 27.587 -5.273 -11.825 1.00 44.62 157 THR A C 1
ATOM 1184 O O . THR A 1 157 ? 28.525 -6.029 -11.587 1.00 44.62 157 THR A O 1
ATOM 1187 N N . LEU A 1 158 ? 27.723 -3.949 -11.967 1.00 42.22 158 LEU A N 1
ATOM 1188 C CA . LEU A 1 158 ? 28.899 -3.266 -11.443 1.00 42.22 158 LEU A CA 1
ATOM 1189 C C . LEU A 1 158 ? 28.986 -3.723 -9.991 1.00 42.22 158 LEU A C 1
ATOM 1191 O O . LEU A 1 158 ? 28.081 -3.421 -9.207 1.00 42.22 158 LEU A O 1
ATOM 1195 N N . GLU A 1 159 ? 29.985 -4.547 -9.679 1.00 35.53 159 GLU A N 1
ATOM 1196 C CA . GLU A 1 159 ? 30.380 -4.784 -8.305 1.00 35.53 159 GLU A CA 1
ATOM 1197 C C . GLU A 1 159 ? 30.554 -3.387 -7.731 1.00 35.53 159 GLU A C 1
ATOM 1199 O O . GLU A 1 159 ? 31.359 -2.590 -8.213 1.00 35.53 159 GLU A O 1
ATOM 1204 N N . ALA A 1 160 ? 29.662 -3.018 -6.814 1.00 40.75 160 ALA A N 1
ATOM 1205 C CA . ALA A 1 160 ? 29.873 -1.819 -6.046 1.00 40.75 160 ALA A CA 1
ATOM 1206 C C . ALA A 1 160 ? 31.199 -2.062 -5.335 1.00 40.75 160 ALA A C 1
ATOM 1208 O O . ALA A 1 160 ? 31.265 -2.963 -4.498 1.00 40.75 160 ALA A O 1
ATOM 1209 N N . ASP A 1 161 ? 32.232 -1.308 -5.713 1.00 37.31 161 ASP A N 1
ATOM 1210 C CA . ASP A 1 161 ? 33.435 -1.138 -4.914 1.00 37.31 161 ASP A CA 1
ATOM 1211 C C . ASP A 1 161 ? 32.969 -0.746 -3.512 1.00 37.31 161 ASP A C 1
ATOM 1213 O O . ASP A 1 161 ? 32.649 0.409 -3.222 1.00 37.31 161 ASP A O 1
ATOM 1217 N N . ALA A 1 162 ? 32.828 -1.747 -2.648 1.00 36.31 162 ALA A N 1
ATOM 1218 C CA . ALA A 1 162 ? 32.678 -1.537 -1.233 1.00 36.31 162 ALA A CA 1
ATOM 1219 C C . ALA A 1 162 ? 34.025 -0.968 -0.779 1.00 36.31 162 ALA A C 1
ATOM 1221 O O . ALA A 1 162 ? 35.038 -1.658 -0.931 1.00 36.31 162 ALA A O 1
ATOM 1222 N N . PRO A 1 163 ? 34.097 0.266 -0.247 1.00 40.78 163 PRO A N 1
ATOM 1223 C CA . PRO A 1 163 ? 35.318 0.685 0.408 1.00 40.78 163 PRO A CA 1
ATOM 1224 C C . PRO A 1 163 ? 35.556 -0.285 1.565 1.00 40.78 163 PRO A C 1
ATOM 1226 O O . PRO A 1 163 ? 34.672 -0.509 2.398 1.00 40.78 163 PRO A O 1
ATOM 1229 N N . ALA A 1 164 ? 36.736 -0.904 1.552 1.00 40.84 164 ALA A N 1
ATOM 1230 C CA . ALA A 1 164 ? 37.206 -1.763 2.618 1.00 40.84 164 ALA A CA 1
ATOM 1231 C C . ALA A 1 164 ? 37.014 -1.046 3.958 1.00 40.84 164 ALA A C 1
ATOM 1233 O O . ALA A 1 164 ? 37.419 0.104 4.129 1.00 40.84 164 ALA A O 1
ATOM 1234 N N . SER A 1 165 ? 36.358 -1.737 4.885 1.00 45.12 165 SER A N 1
ATOM 1235 C CA . SER A 1 165 ? 36.262 -1.339 6.281 1.00 45.12 165 SER A CA 1
ATOM 1236 C C . SER A 1 165 ? 37.648 -1.017 6.844 1.00 45.12 165 SER A C 1
ATOM 1238 O O . SER A 1 165 ? 38.546 -1.859 6.755 1.00 45.12 165 SER A O 1
ATOM 1240 N N . ALA A 1 166 ? 37.774 0.151 7.467 1.00 43.84 166 ALA A N 1
ATOM 1241 C CA . ALA A 1 166 ? 38.786 0.470 8.466 1.00 43.84 166 ALA A CA 1
ATOM 1242 C C . ALA A 1 166 ? 38.070 1.034 9.697 1.00 43.84 166 ALA A C 1
ATOM 1244 O O . ALA A 1 166 ? 37.125 1.835 9.496 1.00 43.84 166 ALA A O 1
#

Radius of gyration: 20.95 Å; chains: 1; bounding box: 64×49×42 Å

Secondary structure (DSSP, 8-state):
-PPPPPHHHHHHHHHHHTTSSSSPPSSHHHHHHHHS-EE-SSHHHHHHHHHTTSTT--HHHHHHHHHHTSEEEEEEETTEEEEEEHHHHHHHHHHHHHHHHHHHHHHHHHTT--HHHHHHHHHHHHHHTTTS-SSHHHHHHHHHHHHHHTT--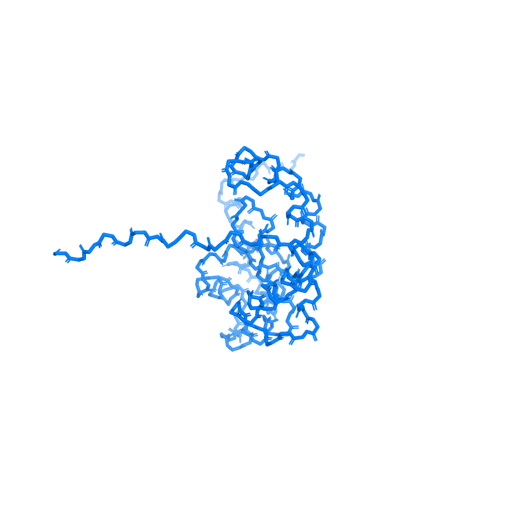--------PPPP-

Foldseek 3Di:
DPPDQDPVRVVVVVCVLQLVDDDAQQFLLSNLVSVQKFFPLPPVVSLVSSDNRHPPYDSVNSVVCCVVQQWDWDQLAPRGTITHGNVSSVVSCVPHVVVVCVVCVVVCVVVVNDPVNVVLLVVQLVVQVVPFDPDPVRSVVSSVVVCVVVVNDDDDPPPPPDPDDD